Protein AF-A0A533MN55-F1 (afdb_monomer_lite)

pLDDT: mean 70.05, std 19.76, range [34.97, 92.44]

Sequence (108 aa):
MSENIDFVQRIVTWIEDKQIFSRERKSNEQRALGMLLYDAGLSYEKAGSFANASHEPVREWYQKCRDYHMHLITGRCPMMYLGHGISIHTMHREIASQRYDQYSDSIF

Structure (mmCIF, N/CA/C/O backbone):
data_AF-A0A533MN55-F1
#
_entry.id   AF-A0A533MN55-F1
#
loop_
_atom_site.group_PDB
_atom_site.id
_atom_site.type_symbol
_atom_site.label_atom_id
_atom_site.label_alt_id
_atom_site.label_comp_id
_atom_site.label_asym_id
_atom_site.label_entity_id
_atom_site.label_seq_id
_atom_site.pdbx_PDB_ins_code
_atom_site.Cartn_x
_atom_site.Cartn_y
_atom_site.Cartn_z
_atom_site.occupancy
_atom_site.B_iso_or_equiv
_atom_site.auth_seq_id
_atom_site.auth_comp_id
_atom_site.auth_asym_id
_atom_site.auth_atom_id
_atom_site.pdbx_PDB_model_num
ATOM 1 N N . MET A 1 1 ? -8.438 13.827 -16.614 1.00 34.97 1 MET A N 1
ATOM 2 C CA . MET A 1 1 ? -8.142 13.703 -15.170 1.00 34.97 1 MET A CA 1
ATOM 3 C C . MET A 1 1 ? -7.381 12.404 -14.977 1.00 34.97 1 MET A C 1
ATOM 5 O O . MET A 1 1 ? -7.752 11.416 -15.588 1.00 34.97 1 MET A O 1
ATOM 9 N N . SER A 1 2 ? -6.258 12.476 -14.268 1.00 39.19 2 SER A N 1
ATOM 10 C CA . SER A 1 2 ? -5.180 11.478 -14.208 1.00 39.19 2 SER A CA 1
ATOM 11 C C . SER A 1 2 ? -5.627 10.120 -13.640 1.00 39.19 2 SER A C 1
ATOM 13 O O . SER A 1 2 ? -6.036 10.050 -12.485 1.00 39.19 2 SER A O 1
ATOM 15 N N . GLU A 1 3 ? -5.489 9.041 -14.419 1.00 49.09 3 GLU A N 1
ATOM 16 C CA . GLU A 1 3 ? -5.757 7.647 -14.004 1.00 49.09 3 GLU A CA 1
ATOM 17 C C . GLU A 1 3 ? -4.838 7.156 -12.864 1.00 49.09 3 GLU A C 1
ATOM 19 O O . GLU A 1 3 ? -5.118 6.148 -12.220 1.00 49.09 3 GLU A O 1
ATOM 24 N N . ASN A 1 4 ? -3.754 7.882 -12.564 1.00 48.72 4 ASN A N 1
ATOM 25 C CA . ASN A 1 4 ? -2.796 7.518 -11.516 1.00 48.72 4 ASN A CA 1
ATOM 26 C C . ASN A 1 4 ? -3.283 7.835 -10.089 1.00 48.72 4 ASN A C 1
ATOM 28 O O . ASN A 1 4 ? -2.771 7.255 -9.134 1.00 48.72 4 ASN A O 1
ATOM 32 N N . ILE A 1 5 ? -4.276 8.719 -9.929 1.00 49.66 5 ILE A N 1
ATOM 33 C CA . ILE A 1 5 ? -4.812 9.134 -8.617 1.00 49.66 5 ILE A CA 1
ATOM 34 C C . ILE A 1 5 ? -5.708 8.058 -7.966 1.00 49.66 5 ILE A C 1
ATOM 36 O O . ILE A 1 5 ? -5.955 8.111 -6.764 1.00 49.66 5 ILE A O 1
ATOM 40 N N . ASP A 1 6 ? -6.132 7.029 -8.704 1.00 71.31 6 ASP A N 1
ATOM 41 C CA . ASP A 1 6 ? -7.169 6.099 -8.232 1.00 71.31 6 ASP A CA 1
ATOM 42 C C . ASP A 1 6 ? -6.630 4.845 -7.498 1.00 71.31 6 ASP A C 1
ATOM 44 O O . ASP A 1 6 ? -7.316 4.252 -6.668 1.00 71.31 6 ASP A O 1
ATOM 48 N N . PHE A 1 7 ? -5.375 4.428 -7.723 1.00 71.38 7 PHE A N 1
ATOM 49 C CA . PHE A 1 7 ? -4.873 3.146 -7.186 1.00 71.38 7 PHE A CA 1
ATOM 50 C C . PHE A 1 7 ? -4.550 3.172 -5.693 1.00 71.38 7 PHE A C 1
ATOM 52 O O . PHE A 1 7 ? -4.915 2.247 -4.966 1.00 71.38 7 PHE A O 1
ATOM 59 N N . VAL A 1 8 ? -3.862 4.218 -5.230 1.00 80.19 8 VAL A N 1
ATOM 60 C CA . VAL A 1 8 ? -3.525 4.363 -3.807 1.00 80.19 8 VAL A CA 1
ATOM 61 C C . VAL A 1 8 ? -4.810 4.470 -2.996 1.00 80.19 8 VAL A C 1
ATOM 63 O O . VAL A 1 8 ? -4.957 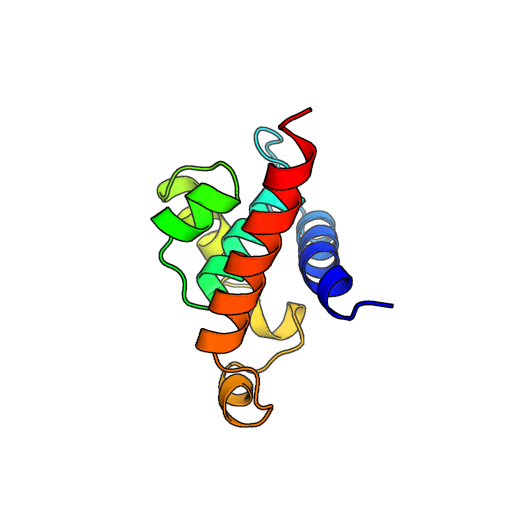3.751 -2.013 1.00 80.19 8 VAL A O 1
ATOM 66 N N . GLN A 1 9 ? -5.771 5.273 -3.458 1.00 82.06 9 GLN A N 1
ATOM 67 C CA . GLN A 1 9 ? -7.034 5.462 -2.755 1.00 82.06 9 GLN A CA 1
ATOM 68 C C . GLN A 1 9 ? -7.856 4.173 -2.677 1.00 82.06 9 GLN A C 1
ATOM 70 O O . GLN A 1 9 ? -8.380 3.848 -1.618 1.00 82.06 9 GLN A O 1
ATOM 75 N N . ARG A 1 10 ? -7.893 3.374 -3.750 1.00 82.06 10 ARG A N 1
ATOM 76 C CA . ARG A 1 10 ? -8.539 2.052 -3.726 1.00 82.06 10 ARG A CA 1
ATOM 77 C C . ARG A 1 10 ? -7.911 1.105 -2.707 1.00 82.06 10 ARG A C 1
ATOM 79 O O . ARG A 1 10 ? -8.633 0.391 -2.016 1.00 82.06 10 ARG A O 1
ATOM 86 N N . ILE A 1 11 ? -6.581 1.100 -2.593 1.00 84.88 11 ILE A N 1
ATOM 87 C CA . ILE A 1 11 ? -5.886 0.304 -1.572 1.00 84.88 11 ILE A CA 1
ATOM 88 C C . ILE A 1 11 ? -6.200 0.846 -0.169 1.00 84.88 11 ILE A C 1
ATOM 90 O O . ILE A 1 11 ? -6.416 0.050 0.737 1.00 84.88 11 ILE A O 1
ATOM 94 N N . VAL A 1 12 ? -6.265 2.169 0.016 1.00 88.19 12 VAL A N 1
ATOM 95 C CA . VAL A 1 12 ? -6.620 2.808 1.297 1.00 88.19 12 VAL A CA 1
ATOM 96 C C . VAL A 1 12 ? -8.024 2.420 1.745 1.00 88.19 12 VAL A C 1
ATOM 98 O O . VAL A 1 12 ? -8.166 1.857 2.827 1.00 88.19 12 VAL A O 1
ATOM 101 N N . THR A 1 13 ? -9.037 2.624 0.898 1.00 86.75 13 THR A N 1
ATOM 102 C CA . THR A 1 13 ? -10.423 2.233 1.198 1.00 86.75 13 THR A CA 1
ATOM 103 C C . THR A 1 13 ? -10.505 0.752 1.536 1.00 86.75 13 THR A C 1
ATOM 105 O O . THR A 1 13 ? -11.152 0.357 2.497 1.00 86.75 13 THR A O 1
ATOM 108 N N . TRP A 1 14 ? -9.775 -0.085 0.803 1.00 86.44 14 TRP A N 1
ATOM 109 C CA . TRP A 1 14 ? -9.746 -1.510 1.084 1.00 86.44 14 TRP A CA 1
ATOM 110 C C . TRP A 1 14 ? -9.083 -1.856 2.432 1.00 86.44 14 TRP A C 1
ATOM 112 O O . TRP A 1 14 ? -9.594 -2.703 3.169 1.00 86.44 14 TRP A O 1
ATOM 122 N N . ILE A 1 15 ? -7.969 -1.202 2.784 1.00 88.75 15 ILE A N 1
ATOM 123 C CA . ILE A 1 15 ? -7.317 -1.346 4.096 1.00 88.75 15 ILE A CA 1
ATOM 124 C C . ILE A 1 15 ? -8.297 -0.997 5.224 1.00 88.75 15 ILE A C 1
ATOM 126 O O . ILE A 1 15 ? -8.323 -1.689 6.247 1.00 88.75 15 ILE A O 1
ATOM 130 N N . GLU A 1 16 ? -9.071 0.070 5.036 1.00 88.75 16 GLU A N 1
ATOM 131 C CA . GLU A 1 16 ? -10.055 0.576 5.993 1.00 88.75 16 GLU A CA 1
ATOM 132 C C . GLU A 1 16 ? -11.245 -0.371 6.124 1.00 88.75 16 GLU A C 1
ATOM 134 O O . GLU A 1 16 ? -11.563 -0.794 7.234 1.00 88.75 16 GLU A O 1
ATOM 139 N N . ASP A 1 17 ? -11.832 -0.806 5.010 1.00 87.31 17 ASP A N 1
ATOM 140 C CA . ASP A 1 17 ? -12.950 -1.755 4.990 1.00 87.31 17 ASP A CA 1
ATOM 141 C C . ASP A 1 17 ? -12.592 -3.086 5.662 1.00 87.31 17 ASP A C 1
ATOM 143 O O . ASP A 1 17 ? -13.416 -3.712 6.331 1.00 87.31 17 ASP A O 1
ATOM 147 N N . LYS A 1 18 ? -11.347 -3.542 5.484 1.00 85.50 18 LYS A N 1
ATOM 148 C CA . LYS A 1 18 ? -10.842 -4.788 6.076 1.00 85.50 18 LYS A CA 1
ATOM 149 C C . LYS A 1 18 ? -10.220 -4.606 7.457 1.00 85.50 18 LYS A C 1
ATOM 151 O O . LYS A 1 18 ? -9.854 -5.607 8.069 1.00 85.50 18 LYS A O 1
ATOM 156 N N . GLN A 1 19 ? -10.104 -3.371 7.951 1.00 87.06 19 GLN A N 1
ATOM 157 C CA . GLN A 1 19 ? -9.535 -3.043 9.264 1.00 87.06 19 GLN A CA 1
ATOM 158 C C . GLN A 1 19 ? -8.158 -3.704 9.504 1.00 87.06 19 GLN A C 1
ATOM 160 O O . GLN A 1 19 ? -7.850 -4.180 10.597 1.00 87.06 19 GLN A O 1
ATOM 165 N N . ILE A 1 20 ? -7.306 -3.748 8.469 1.00 85.81 20 ILE A N 1
ATOM 166 C CA . ILE A 1 20 ? -6.043 -4.523 8.470 1.00 85.81 20 ILE A CA 1
ATOM 167 C C . ILE A 1 20 ? -5.034 -3.976 9.484 1.00 85.81 20 ILE A C 1
ATOM 169 O O . ILE A 1 20 ? -4.241 -4.718 10.079 1.00 85.81 20 ILE A O 1
ATOM 173 N N . PHE A 1 21 ? -5.038 -2.658 9.674 1.00 87.31 21 PHE A N 1
ATOM 174 C CA . PHE A 1 21 ? -4.124 -1.969 10.570 1.00 87.31 21 PHE A CA 1
ATOM 175 C C . PHE A 1 21 ? -4.902 -1.203 11.630 1.00 87.31 21 PHE A C 1
ATOM 177 O O . PHE A 1 21 ? -5.610 -0.254 11.327 1.00 87.31 21 PHE A O 1
ATOM 184 N N . SER A 1 22 ? -4.692 -1.573 12.890 1.00 77.38 22 SER A N 1
ATOM 185 C CA . SER A 1 22 ? -5.332 -0.922 14.042 1.00 77.38 22 SER A CA 1
ATOM 186 C C . SER A 1 22 ? -4.492 0.213 14.646 1.00 77.38 22 SER A C 1
ATOM 188 O O . SER A 1 22 ? -4.937 0.895 15.558 1.00 77.38 22 SER A O 1
ATOM 190 N N . ARG A 1 23 ? -3.229 0.374 14.219 1.00 73.19 23 ARG A N 1
ATOM 191 C CA . ARG A 1 23 ? -2.286 1.360 14.783 1.00 73.19 23 ARG A CA 1
ATOM 192 C C . ARG A 1 23 ? -2.133 2.543 13.839 1.00 73.19 23 ARG A C 1
ATOM 194 O O . ARG A 1 23 ? -1.855 2.327 12.670 1.00 73.19 23 ARG A O 1
ATOM 201 N N . GLU A 1 24 ? -2.150 3.772 14.342 1.00 70.06 24 GLU A N 1
ATOM 202 C CA . GLU A 1 24 ? -2.150 4.986 13.500 1.00 70.06 24 GLU A CA 1
ATOM 203 C C . GLU A 1 24 ? -0.773 5.645 13.289 1.00 70.06 24 GLU A C 1
ATOM 205 O O . GLU A 1 24 ? -0.674 6.722 12.716 1.00 70.06 24 GLU A O 1
ATOM 210 N N . ARG A 1 25 ? 0.336 5.004 13.693 1.00 80.25 25 ARG A N 1
ATOM 211 C CA . ARG A 1 25 ? 1.692 5.595 13.563 1.00 80.25 25 ARG A CA 1
ATOM 212 C C . ARG A 1 25 ? 2.060 6.018 12.125 1.00 80.25 25 ARG A C 1
ATOM 214 O O . ARG A 1 25 ? 2.915 6.882 11.939 1.00 80.25 25 ARG A O 1
ATOM 221 N N . LYS A 1 26 ? 1.486 5.359 11.121 1.00 88.12 26 LYS A N 1
ATOM 222 C CA . LYS A 1 26 ? 1.606 5.700 9.699 1.00 88.12 26 LYS A CA 1
ATOM 223 C C . LYS A 1 26 ? 0.206 5.756 9.112 1.00 88.12 26 LYS A C 1
ATOM 225 O O . LYS A 1 26 ? -0.647 4.985 9.550 1.00 88.12 26 LYS A O 1
ATOM 230 N N . SER A 1 27 ? -0.022 6.651 8.160 1.00 91.19 27 SER A N 1
ATOM 231 C CA . SER A 1 27 ? -1.331 6.755 7.516 1.00 91.19 27 SER A CA 1
ATOM 232 C C . SER A 1 27 ? -1.560 5.573 6.570 1.00 91.19 27 SER A C 1
ATOM 234 O O . SER A 1 27 ? -0.608 4.898 6.154 1.00 91.19 27 SER A O 1
ATOM 236 N N . ASN A 1 28 ? -2.816 5.290 6.232 1.00 91.44 28 ASN A N 1
ATOM 237 C CA . ASN A 1 28 ? -3.124 4.219 5.287 1.00 91.44 28 ASN A CA 1
ATOM 238 C C . ASN A 1 28 ? -2.612 4.545 3.882 1.00 91.44 28 ASN A C 1
ATOM 240 O O . ASN A 1 28 ? -2.183 3.633 3.184 1.00 91.44 28 ASN A O 1
ATOM 244 N N . GLU A 1 29 ? -2.536 5.822 3.504 1.00 89.44 29 GLU A N 1
ATOM 245 C CA . GLU A 1 29 ? -1.930 6.277 2.250 1.00 89.44 29 GLU A CA 1
ATOM 246 C C . GLU A 1 29 ? -0.443 5.919 2.198 1.00 89.44 29 GLU A C 1
ATOM 248 O O . GLU A 1 29 ? 0.032 5.387 1.198 1.00 89.44 29 GLU A O 1
ATOM 253 N N . GLN A 1 30 ? 0.297 6.138 3.293 1.00 90.94 30 GLN A N 1
ATOM 254 C CA . GLN A 1 30 ? 1.714 5.764 3.374 1.00 90.94 30 GLN A CA 1
ATOM 255 C C . GLN A 1 30 ? 1.901 4.251 3.238 1.00 90.94 30 GLN A C 1
ATOM 257 O O . GLN A 1 30 ? 2.808 3.790 2.542 1.00 90.94 30 GLN A O 1
ATOM 262 N N . ARG A 1 31 ? 1.026 3.469 3.878 1.00 92.06 31 ARG A N 1
ATOM 263 C CA . ARG A 1 31 ? 1.038 2.006 3.765 1.00 92.06 31 ARG A CA 1
ATOM 264 C C . ARG A 1 31 ? 0.743 1.561 2.342 1.00 92.06 31 ARG A C 1
ATOM 266 O O . ARG A 1 31 ? 1.505 0.774 1.785 1.00 92.06 31 ARG A O 1
ATOM 273 N N . ALA A 1 32 ? -0.334 2.080 1.762 1.00 90.06 32 ALA A N 1
ATOM 274 C CA . ALA A 1 32 ? -0.772 1.788 0.407 1.00 90.06 32 ALA A CA 1
ATOM 275 C C . ALA A 1 32 ? 0.323 2.113 -0.613 1.00 90.06 32 ALA A C 1
ATOM 277 O O . ALA A 1 32 ? 0.645 1.271 -1.448 1.00 90.06 32 ALA A O 1
ATOM 278 N N . LEU A 1 33 ? 0.961 3.278 -0.485 1.00 88.88 33 LEU A N 1
ATOM 279 C CA . LEU A 1 33 ? 2.077 3.685 -1.329 1.00 88.88 33 LEU A CA 1
ATOM 280 C C . LEU A 1 33 ? 3.264 2.722 -1.207 1.00 88.88 33 LEU A C 1
ATOM 282 O O . LEU A 1 33 ? 3.760 2.232 -2.218 1.00 88.88 33 LEU A O 1
ATOM 286 N N . GLY A 1 34 ? 3.707 2.407 0.014 1.00 90.69 34 GLY A N 1
ATOM 287 C CA . GLY A 1 34 ? 4.836 1.496 0.228 1.00 90.69 34 GLY A CA 1
ATOM 288 C C . GLY A 1 34 ? 4.585 0.097 -0.344 1.00 90.69 34 GLY A C 1
ATOM 289 O O . GLY A 1 34 ? 5.466 -0.482 -0.979 1.00 90.69 34 GLY A O 1
ATOM 290 N N . MET A 1 35 ? 3.371 -0.427 -0.170 1.00 89.38 35 MET A N 1
ATOM 291 C CA . MET A 1 35 ? 2.981 -1.725 -0.721 1.00 89.38 35 MET A CA 1
ATOM 292 C C . MET A 1 35 ? 2.907 -1.702 -2.246 1.00 89.38 35 MET A C 1
ATOM 294 O O . MET A 1 35 ? 3.454 -2.597 -2.883 1.00 89.38 35 MET A O 1
ATOM 298 N N . LEU A 1 36 ? 2.274 -0.680 -2.830 1.00 87.00 36 LEU A N 1
ATOM 299 C CA . LEU A 1 36 ? 2.146 -0.531 -4.280 1.00 87.00 36 LEU A CA 1
ATOM 300 C C . LEU A 1 36 ? 3.516 -0.431 -4.956 1.00 87.00 36 LEU A C 1
ATOM 302 O O . LEU A 1 36 ? 3.749 -1.064 -5.979 1.00 87.00 36 LEU A O 1
ATOM 306 N N . LEU A 1 37 ? 4.437 0.333 -4.367 1.00 84.88 37 LEU A N 1
ATOM 307 C CA . LEU A 1 37 ? 5.793 0.485 -4.886 1.00 84.88 37 LEU A CA 1
ATOM 308 C C . LEU A 1 37 ? 6.578 -0.828 -4.839 1.00 84.88 37 LEU A C 1
ATOM 310 O O . LEU A 1 37 ? 7.273 -1.153 -5.800 1.00 84.88 37 LEU A O 1
ATOM 314 N N . TYR A 1 38 ? 6.456 -1.599 -3.755 1.00 87.75 38 TYR A N 1
ATOM 315 C CA . TYR A 1 38 ? 7.056 -2.932 -3.694 1.00 87.75 38 TYR A CA 1
ATOM 316 C C . TYR A 1 38 ? 6.445 -3.879 -4.740 1.00 87.75 38 TYR A C 1
ATOM 318 O O . TYR A 1 38 ? 7.180 -4.558 -5.451 1.00 87.75 38 TYR A O 1
ATOM 326 N N . ASP A 1 39 ? 5.117 -3.884 -4.884 1.00 83.94 39 ASP A N 1
ATOM 327 C CA . ASP A 1 39 ? 4.409 -4.700 -5.882 1.00 83.94 39 ASP A CA 1
ATOM 328 C C . ASP A 1 39 ? 4.801 -4.335 -7.324 1.00 83.94 39 ASP A C 1
ATOM 330 O O . ASP A 1 39 ? 4.916 -5.203 -8.186 1.00 83.94 39 ASP A O 1
ATOM 334 N N . ALA A 1 40 ? 5.101 -3.056 -7.568 1.00 81.19 40 ALA A N 1
ATOM 335 C CA . ALA A 1 40 ? 5.638 -2.557 -8.831 1.00 81.19 40 ALA A CA 1
ATOM 336 C C . ALA A 1 40 ? 7.112 -2.944 -9.078 1.00 81.19 40 ALA A C 1
ATOM 338 O O . ALA A 1 40 ? 7.648 -2.624 -10.137 1.00 81.19 40 ALA A O 1
ATOM 339 N N . GLY A 1 41 ? 7.764 -3.635 -8.135 1.00 83.06 41 GLY A N 1
ATOM 340 C CA . GLY A 1 41 ? 9.102 -4.209 -8.287 1.00 83.06 41 GLY A CA 1
ATOM 341 C C . GLY A 1 41 ? 10.226 -3.465 -7.563 1.00 83.06 41 GLY A C 1
ATOM 342 O O . GLY A 1 41 ? 11.395 -3.808 -7.750 1.00 83.06 41 GLY A O 1
ATOM 343 N N . LEU A 1 42 ? 9.922 -2.466 -6.727 1.00 86.75 42 LEU A N 1
ATOM 344 C CA . LEU A 1 42 ? 10.946 -1.827 -5.895 1.00 86.75 42 LEU A CA 1
ATOM 345 C C . LEU A 1 42 ? 11.352 -2.736 -4.728 1.00 86.75 42 LEU A C 1
ATOM 347 O O . LEU A 1 42 ? 10.559 -3.518 -4.210 1.00 86.75 42 LEU A O 1
ATOM 351 N N . SER A 1 43 ? 12.585 -2.576 -4.241 1.00 90.00 43 SER A N 1
ATOM 352 C CA . SER A 1 43 ? 12.980 -3.175 -2.963 1.00 90.00 43 SER A CA 1
ATOM 353 C C . SER A 1 43 ? 12.207 -2.538 -1.805 1.00 90.00 43 SER A C 1
ATOM 355 O O . SER A 1 43 ? 11.805 -1.374 -1.876 1.00 90.00 43 SER A O 1
ATOM 357 N N . TYR A 1 44 ? 12.046 -3.265 -0.698 1.00 89.12 44 TYR A N 1
ATOM 358 C CA . TYR A 1 44 ? 11.384 -2.724 0.491 1.00 89.12 44 TYR A CA 1
ATOM 359 C C . TYR A 1 44 ? 12.068 -1.479 1.056 1.00 89.12 44 TYR A C 1
ATOM 361 O O . TYR A 1 44 ? 11.396 -0.569 1.530 1.00 89.12 44 TYR A O 1
ATOM 369 N N . GLU A 1 45 ? 13.399 -1.420 0.998 1.00 90.19 45 GLU A N 1
ATOM 370 C CA . GLU A 1 45 ? 14.157 -0.242 1.417 1.00 90.19 45 GLU A CA 1
ATOM 371 C C . GLU A 1 45 ? 13.800 0.970 0.552 1.00 90.19 45 GLU A C 1
ATOM 373 O O . GLU A 1 45 ? 13.507 2.052 1.066 1.00 90.19 45 GLU A O 1
ATOM 378 N N . LYS A 1 46 ? 13.745 0.778 -0.772 1.00 86.75 46 LYS A N 1
ATOM 379 C CA . LYS A 1 46 ? 13.413 1.859 -1.693 1.00 86.75 46 LYS A CA 1
ATOM 380 C C . LYS A 1 46 ? 11.954 2.284 -1.547 1.00 86.75 46 LYS A C 1
ATOM 382 O O . LYS A 1 46 ? 11.696 3.478 -1.431 1.00 86.75 46 LYS A O 1
ATOM 387 N N . ALA A 1 47 ? 11.021 1.339 -1.478 1.00 89.00 47 ALA A N 1
ATOM 388 C CA . ALA A 1 47 ? 9.608 1.612 -1.230 1.00 89.00 47 ALA A CA 1
ATOM 389 C C . ALA A 1 47 ? 9.386 2.330 0.116 1.00 89.00 47 ALA A C 1
ATOM 391 O O . ALA A 1 47 ? 8.643 3.308 0.184 1.00 89.00 47 ALA A O 1
ATOM 392 N N . GLY A 1 48 ? 10.097 1.915 1.168 1.00 89.19 48 GLY A N 1
ATOM 393 C CA . GLY A 1 48 ? 10.074 2.559 2.481 1.00 89.19 48 GLY A CA 1
ATOM 394 C C . GLY A 1 48 ? 10.562 4.000 2.443 1.00 89.19 48 GLY A C 1
ATOM 395 O O . GLY A 1 48 ? 9.916 4.873 3.021 1.00 89.19 48 GLY A O 1
ATOM 396 N N . SER A 1 49 ? 11.624 4.285 1.685 1.00 88.88 49 SER A N 1
ATOM 397 C CA . SER A 1 49 ? 12.112 5.660 1.528 1.00 88.88 49 SER A CA 1
ATOM 398 C C . SER A 1 49 ? 11.045 6.612 0.965 1.00 88.88 49 SER A C 1
ATOM 400 O O . SER A 1 49 ? 10.970 7.759 1.398 1.00 88.88 49 SER A O 1
ATOM 402 N N . PHE A 1 50 ? 10.172 6.130 0.071 1.00 85.75 50 PHE A N 1
ATOM 403 C CA . PHE A 1 50 ? 9.040 6.901 -0.459 1.00 85.75 50 PHE A CA 1
ATOM 404 C C . PHE A 1 50 ? 7.855 6.963 0.514 1.00 85.75 50 PHE A C 1
ATOM 406 O O . PHE A 1 50 ? 7.215 8.001 0.643 1.00 85.75 50 PHE A O 1
ATOM 413 N N . ALA A 1 51 ? 7.584 5.879 1.243 1.00 87.06 51 ALA A N 1
ATOM 414 C CA . ALA A 1 51 ? 6.514 5.806 2.241 1.00 87.06 51 ALA A CA 1
ATOM 415 C C . ALA A 1 51 ? 6.886 6.425 3.606 1.00 87.06 51 ALA A C 1
ATOM 417 O O . ALA A 1 51 ? 6.122 6.319 4.570 1.00 87.06 51 ALA A O 1
ATOM 418 N N . ASN A 1 52 ? 8.066 7.048 3.714 1.00 90.75 52 ASN A N 1
ATOM 419 C CA . ASN A 1 52 ? 8.648 7.534 4.964 1.00 90.75 52 ASN A CA 1
ATOM 420 C C . ASN A 1 52 ? 8.657 6.446 6.059 1.00 90.75 52 ASN A C 1
ATOM 422 O O . ASN A 1 52 ? 8.200 6.654 7.186 1.00 90.75 52 ASN A O 1
ATOM 426 N N . ALA A 1 53 ? 9.120 5.249 5.719 1.00 89.75 53 ALA A N 1
ATOM 427 C CA . ALA A 1 53 ? 9.186 4.097 6.604 1.00 89.75 53 ALA A CA 1
ATOM 428 C C . ALA A 1 53 ? 10.485 3.319 6.385 1.00 89.75 53 ALA A C 1
ATOM 430 O O . ALA A 1 53 ? 11.090 3.370 5.317 1.00 89.75 53 ALA A O 1
ATOM 431 N N . SER A 1 54 ? 10.926 2.584 7.402 1.00 90.56 54 SER A N 1
ATOM 432 C CA . SER A 1 54 ? 12.015 1.628 7.218 1.00 90.56 54 SER A CA 1
ATOM 433 C C . SER A 1 54 ? 11.542 0.411 6.413 1.00 90.56 5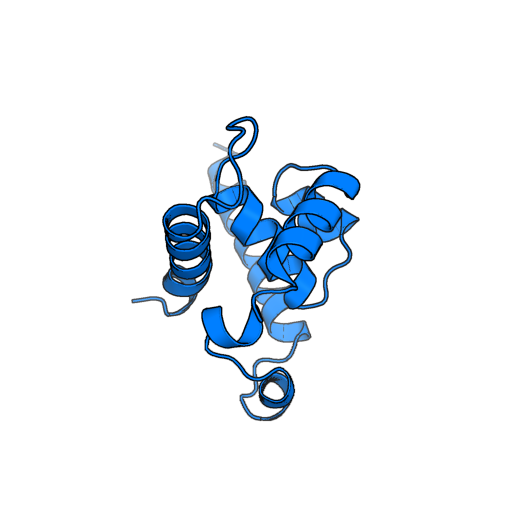4 SER A C 1
ATOM 435 O O . SER A 1 54 ? 10.346 0.210 6.200 1.00 90.56 54 SER A O 1
ATOM 437 N N . HIS A 1 55 ? 12.498 -0.414 5.982 1.00 90.62 55 HIS A N 1
ATOM 438 C CA . HIS A 1 55 ? 12.248 -1.673 5.274 1.00 90.62 55 HIS A CA 1
ATOM 439 C C . HIS A 1 55 ? 11.231 -2.560 6.008 1.00 90.62 55 HIS A C 1
ATOM 441 O O . HIS A 1 55 ? 10.224 -2.949 5.416 1.00 90.62 55 HIS A O 1
ATOM 447 N N . GLU A 1 56 ? 11.478 -2.868 7.284 1.00 92.44 56 GLU A N 1
ATOM 448 C CA . GLU A 1 56 ? 10.704 -3.882 8.011 1.00 92.44 56 GLU A CA 1
ATOM 449 C C . GLU A 1 56 ? 9.192 -3.569 8.070 1.00 92.44 56 GLU A C 1
ATOM 451 O O . GLU A 1 56 ? 8.403 -4.445 7.716 1.00 92.44 56 GLU A O 1
ATOM 456 N N . PRO A 1 57 ? 8.750 -2.325 8.363 1.00 92.31 57 PRO A N 1
ATOM 457 C CA . PRO A 1 57 ? 7.346 -1.941 8.237 1.00 92.31 57 PRO A CA 1
ATOM 458 C C . PRO A 1 57 ? 6.737 -2.214 6.861 1.00 92.31 57 PRO A C 1
ATOM 460 O O . PRO A 1 57 ? 5.643 -2.761 6.790 1.00 92.31 57 PRO A O 1
ATOM 463 N N . VAL A 1 58 ? 7.421 -1.869 5.765 1.00 91.12 58 VAL A N 1
ATOM 464 C CA . VAL A 1 58 ? 6.871 -2.080 4.413 1.00 91.12 58 VAL A CA 1
ATOM 465 C C . VAL A 1 58 ? 6.704 -3.566 4.119 1.00 91.12 58 VAL A C 1
ATOM 467 O O . VAL A 1 58 ? 5.678 -3.974 3.568 1.00 91.12 58 VAL A O 1
ATOM 470 N N . ARG A 1 59 ? 7.674 -4.387 4.537 1.00 92.12 59 ARG A N 1
ATOM 471 C CA . ARG A 1 59 ? 7.580 -5.843 4.431 1.00 92.12 59 ARG A CA 1
ATOM 472 C C . ARG A 1 59 ? 6.381 -6.376 5.212 1.00 92.12 59 ARG A C 1
ATOM 474 O O . ARG A 1 59 ? 5.603 -7.147 4.657 1.00 92.12 59 ARG A O 1
ATOM 481 N N . GLU A 1 60 ? 6.202 -5.951 6.462 1.00 92.06 60 GLU A N 1
ATOM 482 C CA . GLU A 1 60 ? 5.060 -6.357 7.289 1.00 92.06 60 GLU A CA 1
ATOM 483 C C . GLU A 1 60 ? 3.718 -5.941 6.676 1.00 92.06 60 GLU A C 1
ATOM 485 O O . GLU A 1 60 ? 2.772 -6.730 6.670 1.00 92.06 60 GLU A O 1
ATOM 490 N N . TRP A 1 61 ? 3.617 -4.715 6.150 1.00 91.62 61 TRP A N 1
ATOM 491 C CA . TRP A 1 61 ? 2.388 -4.227 5.525 1.00 91.62 61 TRP A CA 1
ATOM 492 C C . TRP A 1 61 ? 2.019 -5.072 4.311 1.00 91.62 61 TRP A C 1
ATOM 494 O O . TRP A 1 61 ? 0.889 -5.555 4.224 1.00 91.62 61 TRP A O 1
ATOM 504 N N . TYR A 1 62 ? 2.989 -5.314 3.426 1.00 88.56 62 TYR A N 1
ATOM 505 C CA . TYR A 1 62 ? 2.777 -6.131 2.237 1.00 88.56 62 TYR A CA 1
ATOM 506 C C . TYR A 1 62 ? 2.420 -7.576 2.598 1.00 88.56 62 TYR A C 1
ATOM 508 O O . TYR A 1 62 ? 1.499 -8.143 2.019 1.00 88.56 62 TYR A O 1
ATOM 516 N N . GLN A 1 63 ? 3.093 -8.170 3.589 1.00 88.44 63 GLN A N 1
ATOM 517 C CA . GLN A 1 63 ? 2.789 -9.528 4.050 1.00 88.44 63 GLN A CA 1
ATOM 518 C C . GLN A 1 63 ? 1.363 -9.649 4.593 1.00 88.44 63 GLN A C 1
ATOM 520 O O . GLN A 1 63 ? 0.666 -10.589 4.228 1.00 88.44 63 GLN A O 1
ATOM 525 N N . LYS A 1 64 ? 0.888 -8.676 5.379 1.00 86.38 64 LYS A N 1
ATOM 526 C CA . LYS A 1 64 ? -0.501 -8.659 5.871 1.00 86.38 64 LYS A CA 1
ATOM 527 C C . LYS A 1 64 ? -1.542 -8.557 4.759 1.00 86.38 64 LYS A C 1
ATOM 529 O O . LYS A 1 64 ? -2.658 -9.034 4.932 1.00 86.38 64 LYS A O 1
ATOM 534 N N . CYS A 1 65 ? -1.188 -7.938 3.635 1.00 80.38 65 CYS A N 1
ATOM 535 C CA . CYS A 1 65 ? -2.092 -7.764 2.499 1.00 80.38 65 CYS A CA 1
ATOM 536 C C . CYS A 1 65 ? -1.941 -8.864 1.432 1.00 80.38 65 CYS A C 1
ATOM 538 O O . CYS A 1 65 ? -2.813 -9.004 0.575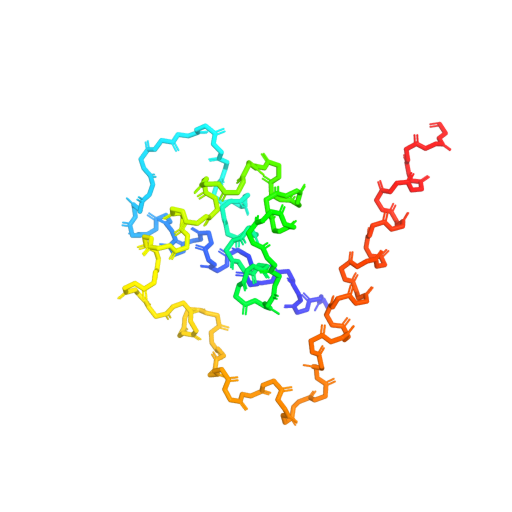 1.00 80.38 65 CYS A O 1
ATOM 540 N N . ARG A 1 66 ? -0.870 -9.671 1.481 1.00 76.62 66 ARG A N 1
ATOM 541 C CA . ARG A 1 66 ? -0.577 -10.740 0.511 1.00 76.62 66 ARG A CA 1
ATOM 542 C C . ARG A 1 66 ? -1.698 -11.776 0.435 1.00 76.62 66 ARG A C 1
ATOM 544 O O . ARG A 1 66 ? -2.074 -12.164 -0.669 1.00 76.62 66 ARG A O 1
ATOM 551 N N . ASP A 1 67 ? -2.253 -12.162 1.580 1.00 70.62 67 ASP A N 1
ATOM 552 C CA . ASP A 1 67 ? -3.323 -13.168 1.671 1.00 70.62 67 ASP A CA 1
ATOM 553 C C . ASP A 1 67 ? -4.634 -12.706 1.012 1.00 70.62 67 ASP A C 1
ATOM 555 O O . ASP A 1 67 ? -5.545 -13.498 0.786 1.00 70.62 67 ASP A O 1
ATOM 559 N N . TYR A 1 68 ? -4.719 -11.426 0.647 1.00 66.62 68 TYR A N 1
ATOM 560 C CA . TYR A 1 68 ? -5.900 -10.811 0.058 1.00 66.62 68 TYR A CA 1
ATOM 561 C C . TYR A 1 68 ? -5.769 -10.508 -1.436 1.00 66.62 68 TYR A C 1
ATOM 563 O O . TYR A 1 68 ? -6.615 -9.810 -1.991 1.00 66.62 68 TYR A O 1
ATOM 571 N N . HIS A 1 69 ? -4.741 -11.046 -2.102 1.00 65.75 69 HIS A N 1
ATOM 572 C CA . HIS A 1 69 ? -4.577 -10.942 -3.553 1.00 65.75 69 HIS A CA 1
ATOM 573 C C . HIS A 1 69 ? -4.574 -9.484 -4.050 1.00 65.75 69 HIS A C 1
ATOM 575 O O . HIS A 1 69 ? -5.431 -9.072 -4.827 1.00 65.75 69 HIS A O 1
ATOM 581 N N . MET A 1 70 ? -3.577 -8.697 -3.633 1.00 63.47 70 MET A N 1
ATOM 582 C CA . MET A 1 70 ? -3.444 -7.263 -3.960 1.00 63.47 70 MET A CA 1
ATOM 583 C C . MET A 1 70 ? -3.594 -6.917 -5.457 1.00 63.47 70 MET A C 1
ATOM 585 O O . MET A 1 70 ? -4.138 -5.870 -5.800 1.00 63.47 70 MET A O 1
ATOM 589 N N . HIS A 1 71 ? -3.217 -7.838 -6.345 1.00 60.25 71 HIS A N 1
ATOM 590 C CA . HIS A 1 71 ? -3.419 -7.758 -7.795 1.00 60.25 71 HIS A CA 1
ATOM 591 C C . HIS A 1 71 ? -4.903 -7.691 -8.224 1.00 60.25 71 HIS A C 1
ATOM 593 O O . HIS A 1 71 ? -5.240 -7.057 -9.222 1.00 60.25 71 HIS A O 1
ATOM 599 N N . LEU A 1 72 ? -5.820 -8.298 -7.465 1.00 58.56 72 LEU A N 1
ATOM 600 C CA . LEU A 1 72 ? -7.267 -8.180 -7.686 1.00 58.56 72 LEU A CA 1
ATOM 601 C C . LEU A 1 72 ? -7.787 -6.809 -7.244 1.00 58.56 72 LEU A C 1
ATOM 603 O O . LEU A 1 72 ? -8.650 -6.232 -7.900 1.00 58.56 72 LEU A O 1
ATOM 607 N N . ILE A 1 73 ? -7.223 -6.261 -6.165 1.00 59.84 73 ILE A N 1
ATOM 608 C CA . ILE A 1 73 ? -7.634 -4.979 -5.573 1.00 59.84 73 ILE A CA 1
ATOM 609 C C . ILE A 1 73 ? -7.247 -3.815 -6.490 1.00 59.84 73 ILE A C 1
ATOM 611 O O . ILE A 1 73 ? -8.054 -2.917 -6.742 1.00 59.84 73 ILE A O 1
ATOM 615 N N . THR A 1 74 ? -6.046 -3.867 -7.071 1.00 57.59 74 THR A N 1
ATOM 616 C CA . THR A 1 74 ? -5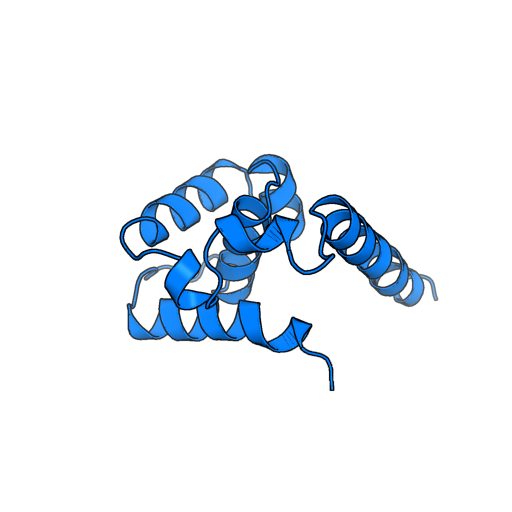.586 -2.904 -8.083 1.00 57.59 74 THR A CA 1
ATOM 617 C C . THR A 1 74 ? -6.189 -3.160 -9.467 1.00 57.59 74 THR A C 1
ATOM 619 O O . THR A 1 74 ? -6.000 -2.351 -10.374 1.00 57.59 74 THR A O 1
ATOM 622 N N . GLY A 1 75 ? -6.945 -4.252 -9.646 1.00 51.88 75 GLY A N 1
ATOM 623 C CA . GLY A 1 75 ? -7.557 -4.628 -10.921 1.00 51.88 75 GLY A CA 1
ATOM 624 C C . GLY A 1 75 ? -6.549 -5.036 -12.000 1.00 51.88 75 GLY A C 1
ATOM 625 O O . GLY A 1 75 ? -6.868 -4.951 -13.184 1.00 51.88 75 GLY A O 1
ATOM 626 N N . ARG A 1 76 ? -5.330 -5.454 -11.630 1.00 51.31 76 ARG A N 1
ATOM 627 C CA . ARG A 1 76 ? -4.266 -5.814 -12.577 1.00 51.31 76 ARG A CA 1
ATOM 628 C C . ARG A 1 76 ? -3.771 -7.231 -12.335 1.00 51.31 76 ARG A C 1
ATOM 630 O O . ARG A 1 76 ? -3.188 -7.528 -11.305 1.00 51.31 76 ARG A O 1
ATOM 637 N N . CYS A 1 77 ? -3.912 -8.099 -13.332 1.00 40.50 77 CYS A N 1
ATOM 638 C CA . CYS A 1 77 ? -3.234 -9.393 -13.339 1.00 40.50 77 CYS A CA 1
ATOM 639 C C . CYS A 1 77 ? -1.717 -9.167 -13.560 1.00 40.50 77 CYS A C 1
ATOM 641 O O . CYS A 1 77 ? -1.374 -8.427 -14.488 1.00 40.50 77 CYS A O 1
ATOM 643 N N . PRO A 1 78 ? -0.798 -9.792 -12.789 1.00 44.28 78 PRO A N 1
ATOM 644 C CA . PRO A 1 78 ? 0.655 -9.557 -12.894 1.00 44.28 78 PRO A CA 1
ATOM 645 C C . PRO A 1 78 ? 1.233 -9.772 -14.304 1.00 44.28 78 PRO A C 1
ATOM 647 O O . PRO A 1 78 ? 2.240 -9.177 -14.673 1.00 44.28 78 PRO A O 1
ATOM 650 N N . MET A 1 79 ? 0.554 -10.572 -15.129 1.00 45.47 79 MET A N 1
ATOM 651 C CA . MET A 1 79 ? 0.905 -10.824 -16.531 1.00 45.47 79 MET A CA 1
ATOM 652 C C . MET A 1 79 ? 0.645 -9.649 -17.494 1.00 45.47 79 MET A C 1
ATOM 654 O O . MET A 1 79 ? 1.068 -9.712 -18.644 1.00 45.47 79 MET A O 1
ATOM 658 N N . MET A 1 80 ? -0.022 -8.566 -17.075 1.00 44.59 80 MET A N 1
ATOM 659 C CA . MET A 1 80 ? -0.400 -7.471 -17.988 1.00 44.59 80 MET A CA 1
ATOM 660 C C . MET A 1 80 ? 0.624 -6.331 -18.118 1.00 44.59 80 MET A C 1
ATOM 662 O O . MET A 1 80 ? 0.436 -5.472 -18.983 1.00 44.59 80 MET A O 1
ATOM 666 N N . TYR A 1 81 ? 1.725 -6.330 -17.354 1.00 48.31 81 TYR A N 1
ATOM 667 C CA . TYR A 1 81 ? 2.789 -5.318 -17.502 1.00 48.31 81 TYR A CA 1
ATOM 668 C C . TYR A 1 81 ? 3.524 -5.400 -18.851 1.00 48.31 81 TYR A C 1
ATOM 670 O O . TYR A 1 81 ? 4.068 -4.406 -19.322 1.00 48.31 81 TYR A O 1
ATOM 678 N N . LEU A 1 82 ? 3.502 -6.561 -19.512 1.00 43.19 82 LEU A N 1
ATOM 679 C CA . LEU A 1 82 ? 4.184 -6.759 -20.794 1.00 43.19 82 LEU A CA 1
ATOM 680 C C . LEU A 1 82 ? 3.327 -6.360 -22.012 1.00 43.19 82 LEU A C 1
ATOM 682 O O . LEU A 1 82 ? 3.879 -6.122 -23.080 1.00 43.19 82 LEU A O 1
ATOM 686 N N . GLY A 1 83 ? 1.999 -6.257 -21.862 1.00 40.16 83 GLY A N 1
ATOM 687 C CA . GLY A 1 83 ? 1.065 -6.025 -22.978 1.00 40.16 83 GLY A CA 1
ATOM 688 C C . GLY A 1 83 ? 0.582 -4.582 -23.173 1.00 40.16 83 GLY A C 1
ATOM 689 O O . GLY A 1 83 ? 0.075 -4.265 -24.242 1.00 40.16 83 GLY A O 1
ATOM 690 N N . HIS A 1 84 ? 0.739 -3.700 -22.177 1.00 40.41 84 HIS A N 1
ATOM 691 C CA . HIS A 1 84 ? 0.164 -2.339 -22.197 1.00 40.41 84 HIS A CA 1
ATOM 692 C C . HIS A 1 84 ? 1.196 -1.215 -22.385 1.00 40.41 84 HIS A C 1
ATOM 694 O O . HIS A 1 84 ? 0.874 -0.047 -22.200 1.00 40.41 84 HIS A O 1
ATOM 700 N N . GLY A 1 85 ? 2.457 -1.532 -22.697 1.00 41.28 85 GLY A N 1
ATOM 701 C CA . GLY A 1 85 ? 3.510 -0.517 -22.873 1.00 41.28 85 GLY A CA 1
ATOM 702 C C . GLY A 1 85 ? 3.943 0.206 -21.585 1.00 41.28 85 GLY A C 1
ATOM 703 O O . GLY A 1 85 ? 4.905 0.973 -21.606 1.00 41.28 85 GLY A O 1
ATOM 704 N N . ILE A 1 86 ? 3.304 -0.082 -20.445 1.00 45.69 86 ILE A N 1
ATOM 705 C CA . ILE A 1 86 ? 3.727 0.364 -19.115 1.00 45.69 86 ILE A CA 1
ATOM 706 C C . ILE A 1 86 ? 4.829 -0.578 -18.624 1.00 45.69 86 ILE A C 1
ATOM 708 O O . ILE A 1 86 ? 4.616 -1.488 -17.825 1.00 45.69 86 ILE A O 1
ATOM 712 N N . SER A 1 87 ? 6.029 -0.367 -19.156 1.00 49.22 87 SER A N 1
ATOM 713 C CA . SER A 1 87 ? 7.238 -1.000 -18.648 1.00 49.22 87 SER A CA 1
ATOM 714 C C . SER A 1 87 ? 7.468 -0.578 -17.194 1.00 49.22 87 SER A C 1
ATOM 716 O O . SER A 1 87 ? 7.277 0.590 -16.844 1.00 49.22 87 SER A O 1
ATOM 718 N N . ILE A 1 88 ? 7.959 -1.497 -16.358 1.00 50.03 88 ILE A N 1
ATOM 719 C CA . ILE A 1 88 ? 8.503 -1.176 -15.027 1.00 50.03 88 ILE A CA 1
ATOM 720 C C . ILE A 1 88 ? 9.489 0.006 -15.090 1.00 50.03 88 ILE A C 1
ATOM 722 O O . ILE A 1 88 ? 9.533 0.839 -14.189 1.00 50.03 88 ILE A O 1
ATOM 726 N N . HIS A 1 89 ? 10.198 0.164 -16.213 1.00 44.84 89 HIS A N 1
ATOM 727 C CA . HIS A 1 89 ? 11.083 1.297 -16.465 1.00 44.84 89 HIS A CA 1
ATOM 728 C C . HIS A 1 89 ? 10.344 2.630 -16.663 1.00 44.84 89 HIS A C 1
ATOM 730 O O . HIS A 1 89 ? 10.848 3.663 -16.225 1.00 44.84 89 HIS A O 1
ATOM 736 N N . THR A 1 90 ? 9.162 2.629 -17.287 1.00 50.50 90 THR A N 1
ATOM 737 C CA . THR A 1 90 ? 8.328 3.831 -17.461 1.00 50.50 90 THR A CA 1
ATOM 738 C C . THR A 1 90 ? 7.749 4.274 -16.121 1.00 50.50 90 THR A C 1
ATOM 740 O O . THR A 1 90 ? 7.869 5.446 -15.779 1.00 50.50 90 THR A O 1
ATOM 743 N N . MET A 1 91 ? 7.252 3.335 -15.306 1.00 54.16 91 MET A N 1
ATOM 744 C CA . MET A 1 91 ? 6.798 3.642 -13.942 1.00 54.16 91 MET A CA 1
ATOM 745 C C . MET A 1 91 ? 7.941 4.183 -13.076 1.00 54.16 91 MET A C 1
ATOM 747 O O . MET A 1 91 ? 7.784 5.205 -12.413 1.00 54.16 91 MET A O 1
ATOM 751 N N . HIS A 1 92 ? 9.126 3.560 -13.125 1.00 47.84 92 HIS A N 1
ATOM 752 C CA . HIS A 1 92 ? 10.310 4.071 -12.423 1.00 47.84 92 HIS A CA 1
ATOM 753 C C . HIS A 1 92 ? 10.684 5.493 -12.874 1.00 47.84 92 HIS A C 1
ATOM 755 O O . HIS A 1 92 ? 11.056 6.313 -12.035 1.00 47.84 92 HIS A O 1
ATOM 761 N N . ARG A 1 93 ? 10.586 5.799 -14.177 1.00 47.00 93 ARG A N 1
ATOM 762 C CA . ARG A 1 93 ? 10.861 7.134 -14.729 1.00 47.00 93 ARG A CA 1
ATOM 763 C C . ARG A 1 93 ? 9.827 8.166 -14.276 1.00 47.00 93 ARG A C 1
ATOM 765 O O . ARG A 1 93 ? 10.233 9.252 -13.889 1.00 47.00 93 ARG A O 1
ATOM 772 N N . GLU A 1 94 ? 8.539 7.839 -14.296 1.00 52.62 94 GLU A N 1
ATOM 773 C CA . GLU A 1 94 ? 7.462 8.751 -13.878 1.00 52.62 94 GLU A CA 1
ATOM 774 C C . GLU A 1 94 ? 7.499 9.039 -12.374 1.00 52.62 94 GLU A C 1
ATOM 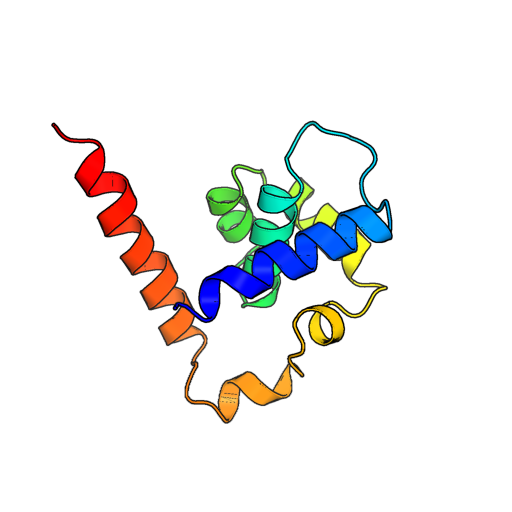776 O O . GLU A 1 94 ? 7.371 10.186 -11.951 1.00 52.62 94 GLU A O 1
ATOM 781 N N . ILE A 1 95 ? 7.769 8.022 -11.552 1.00 54.59 95 ILE A N 1
ATOM 782 C CA . ILE A 1 95 ? 7.985 8.202 -10.109 1.00 54.59 95 ILE A CA 1
ATOM 783 C C . ILE A 1 95 ? 9.235 9.065 -9.862 1.00 54.59 95 ILE A C 1
ATOM 785 O O . ILE A 1 95 ? 9.250 9.911 -8.967 1.00 54.59 95 ILE A O 1
ATOM 789 N N . ALA A 1 96 ? 10.291 8.893 -10.665 1.00 46.22 96 ALA A N 1
ATOM 790 C CA . ALA A 1 96 ? 11.485 9.731 -10.587 1.00 46.22 96 ALA A CA 1
ATOM 791 C C . ALA A 1 96 ? 11.262 11.165 -11.105 1.00 46.22 96 ALA A C 1
ATOM 793 O O . ALA A 1 96 ? 11.901 12.078 -10.589 1.00 46.22 96 ALA A O 1
ATOM 794 N N . SER A 1 97 ? 10.371 11.395 -12.076 1.00 49.03 97 SER A N 1
ATOM 795 C CA . SER A 1 97 ? 10.059 12.738 -12.585 1.00 49.03 97 SER A CA 1
ATOM 796 C C . SER A 1 97 ? 9.122 13.510 -11.658 1.00 49.03 97 SER A C 1
ATOM 798 O O . SER A 1 97 ? 9.333 14.700 -11.459 1.00 49.03 97 SER A O 1
ATOM 800 N N . GLN A 1 98 ? 8.175 12.838 -10.993 1.00 53.31 98 GLN A N 1
ATOM 801 C CA . GLN A 1 98 ? 7.348 13.446 -9.935 1.00 53.31 98 GLN A CA 1
ATOM 802 C C . GLN A 1 98 ? 8.196 13.982 -8.763 1.00 53.31 98 GLN A C 1
ATOM 804 O O . GLN A 1 98 ? 7.801 14.922 -8.077 1.00 53.31 98 GLN A O 1
ATOM 809 N N . ARG A 1 99 ? 9.406 13.435 -8.565 1.00 45.06 99 ARG A N 1
ATOM 810 C CA . ARG A 1 99 ? 10.392 13.920 -7.586 1.00 45.06 99 ARG A CA 1
ATOM 811 C C . ARG A 1 99 ? 11.018 15.271 -7.963 1.00 45.06 99 ARG A C 1
ATOM 813 O O . ARG A 1 99 ? 11.456 15.974 -7.057 1.00 45.06 99 ARG A O 1
ATOM 820 N N . TYR A 1 100 ? 11.107 15.620 -9.250 1.00 44.72 100 TYR A N 1
ATOM 821 C CA . TYR A 1 100 ? 11.659 16.915 -9.672 1.00 44.72 100 TYR A CA 1
ATOM 822 C C . TYR A 1 100 ? 10.684 18.058 -9.363 1.00 44.72 100 TYR A C 1
ATOM 824 O O . TYR A 1 100 ? 11.105 19.062 -8.794 1.00 44.72 100 TYR A O 1
ATOM 832 N N . ASP A 1 101 ? 9.392 17.856 -9.623 1.00 46.06 101 ASP A N 1
ATOM 833 C CA . ASP A 1 101 ? 8.365 18.883 -9.402 1.00 46.06 101 ASP A CA 1
ATOM 834 C C . ASP A 1 101 ? 8.072 19.105 -7.908 1.00 46.06 101 ASP A C 1
ATOM 836 O O . ASP A 1 101 ? 7.900 20.233 -7.458 1.00 46.06 101 ASP A O 1
ATOM 840 N N . GLN A 1 102 ? 8.101 18.050 -7.082 1.00 42.34 102 GLN A N 1
ATOM 841 C CA . GLN A 1 102 ? 7.827 18.195 -5.645 1.00 42.34 102 GLN A CA 1
ATOM 842 C C . GLN 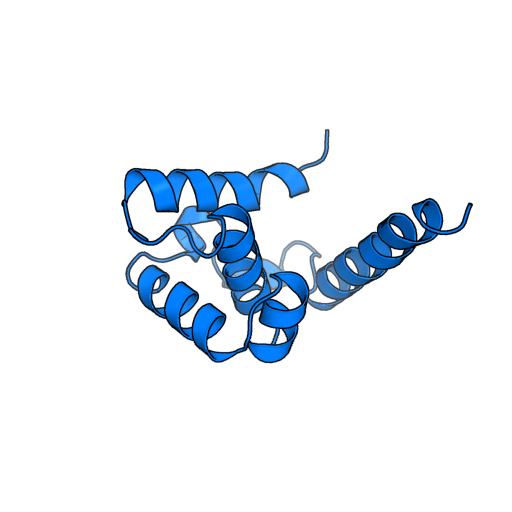A 1 102 ? 8.951 18.921 -4.869 1.00 42.34 102 GLN A C 1
ATOM 844 O O . GLN A 1 102 ? 8.718 19.392 -3.758 1.00 42.34 102 GLN A O 1
ATOM 849 N N . TYR A 1 103 ? 10.163 19.023 -5.432 1.00 43.91 103 TYR A N 1
ATOM 850 C CA . TYR A 1 103 ? 11.284 19.759 -4.826 1.00 43.91 103 TYR A CA 1
ATOM 851 C C . TYR A 1 103 ? 11.565 21.121 -5.482 1.00 43.91 103 TYR A C 1
ATOM 853 O O . TYR A 1 103 ? 12.204 21.951 -4.832 1.00 43.91 103 TYR A O 1
ATOM 861 N N . SER A 1 104 ? 11.080 21.402 -6.700 1.00 43.47 104 SER A N 1
ATOM 862 C CA . SER A 1 104 ? 11.212 22.738 -7.310 1.00 43.47 104 SER A CA 1
ATOM 863 C C . SER A 1 104 ? 10.383 23.806 -6.596 1.00 43.47 104 SER A C 1
ATOM 865 O O . SER A 1 104 ? 10.795 24.960 -6.555 1.00 43.47 104 SER A O 1
ATOM 867 N N . ASP A 1 105 ? 9.284 23.410 -5.954 1.00 41.91 105 ASP A N 1
ATOM 868 C CA . ASP A 1 105 ? 8.407 24.316 -5.199 1.00 41.91 105 ASP A CA 1
ATOM 869 C C . ASP A 1 105 ? 8.889 24.564 -3.754 1.00 41.91 105 ASP A C 1
ATOM 871 O O . ASP A 1 105 ? 8.217 25.228 -2.970 1.00 41.91 105 ASP A O 1
ATOM 875 N N . SER A 1 106 ? 10.061 24.031 -3.383 1.00 43.75 106 SER A N 1
ATOM 876 C CA . SER A 1 106 ? 10.661 24.189 -2.046 1.00 43.75 106 SER A CA 1
ATOM 877 C C . SER A 1 106 ? 11.934 25.045 -2.028 1.00 43.75 106 SER A C 1
ATOM 879 O O . SER A 1 106 ? 12.592 25.154 -0.993 1.00 43.75 106 SER A O 1
ATOM 881 N N . ILE A 1 107 ? 12.280 25.667 -3.160 1.00 42.88 107 ILE A N 1
ATOM 882 C CA . ILE A 1 107 ? 13.379 26.633 -3.268 1.00 42.88 107 ILE A CA 1
ATOM 883 C C . ILE A 1 107 ? 12.837 27.942 -3.854 1.00 42.88 107 ILE A C 1
ATOM 885 O O . ILE A 1 107 ? 13.199 28.296 -4.967 1.00 42.88 107 ILE A O 1
ATOM 889 N N . PHE A 1 108 ? 11.967 28.632 -3.113 1.00 38.97 108 PHE A N 1
ATOM 890 C CA . PHE A 1 108 ? 11.834 30.097 -3.081 1.00 38.97 108 PHE A CA 1
ATOM 891 C C . PHE A 1 108 ? 11.186 30.521 -1.762 1.00 38.97 108 PHE A C 1
ATOM 893 O O . PHE A 1 108 ? 10.205 29.865 -1.349 1.00 38.97 108 PHE A O 1
#

Foldseek 3Di:
DDPVVPQLVLQLVVCVVVVLDPDVPAHSSLLSQLLVVVVLPDQLCVSCVVSVHHSVSNVVSNVSCVVVPSCVSSPHDPVCCVPPPVPSVVVVVVVVVVVVVVCVVVPD

Radius of gyration: 14.35 Å; chains: 1; bounding box: 27×43×38 Å

Secondary structure (DSSP, 8-state):
--GGGHHHHHHHHHHHHTT-----SS-HHHHHHHHHHHHTT--HHHHHHHHTS-HHHHHHHHHHHHTT-HHHHTT--GGGGGTSS--HHHHHHHHHHHHHHHHHTT--